Protein 2QSK (pdb70)

Radius of gyration: 14.07 Å; Cα contacts (8 Å, |Δi|>4): 288; chains: 1; bounding box: 20×24×46 Å

Structure (mmCIF, N/CA/C/O backbone):
data_2QSK
#
_entry.id   2QSK
#
_cell.length_a   38.200
_cell.length_b   38.790
_cell.length_c   59.870
_cell.angle_alpha   90.000
_cell.angle_beta   90.000
_cell.angle_gamma   90.000
#
_symmetry.space_group_name_H-M   'P 21 21 21'
#
loop_
_entity.id
_entity.type
_entity.pdbx_description
1 polymer scytovirin
2 non-polymer 'CHLORIDE ION'
3 non-polymer GLYCEROL
4 water water
#
loop_
_atom_site.group_PDB
_atom_site.id
_atom_site.type_symbol
_atom_site.label_atom_id
_atom_site.label_alt_id
_atom_site.label_comp_id
_atom_site.label_asym_id
_atom_site.label_entity_id
_atom_site.label_seq_id
_atom_site.pdbx_PDB_ins_code
_atom_site.Cartn_x
_atom_site.Cartn_y
_atom_site.Cartn_z
_atom_site.occupancy
_atom_site.B_iso_or_equiv
_atom_site.auth_seq_id
_atom_site.auth_comp_id
_atom_site.auth_asym_id
_atom_site.auth_atom_id
_atom_site.pdbx_PDB_model_num
ATOM 1 N N . GLY A 1 1 ? 24.841 0.708 -8.249 1.00 8.35 1 GLY A N 1
ATOM 2 C CA . GLY A 1 1 ? 26.123 0.007 -8.064 1.00 9.38 1 GLY A CA 1
ATOM 3 C C . GLY A 1 1 ? 25.927 -1.492 -7.951 1.00 8.62 1 GLY A C 1
ATOM 4 O O . GLY A 1 1 ? 24.995 -2.050 -8.553 1.00 9.84 1 GLY A O 1
ATOM 5 N N . SER A 1 2 ? 26.798 -2.141 -7.194 1.00 9.54 2 SER A N 1
ATOM 6 C CA . SER A 1 2 ? 26.869 -3.591 -7.208 1.00 9.68 2 SER A CA 1
ATOM 7 C C . SER A 1 2 ? 25.731 -4.284 -6.485 1.00 9.51 2 SER A C 1
ATOM 8 O O . SER A 1 2 ? 25.446 -5.451 -6.780 1.00 11.57 2 SER A O 1
ATOM 11 N N . GLY A 1 3 ? 25.126 -3.631 -5.491 1.00 8.77 3 GLY A N 1
ATOM 12 C CA . GLY A 1 3 ? 24.176 -4.299 -4.641 1.00 8.80 3 GLY A CA 1
ATOM 13 C C . GLY A 1 3 ? 23.727 -3.373 -3.534 1.00 7.78 3 GLY A C 1
ATOM 14 O O . GLY A 1 3 ? 24.137 -2.195 -3.481 1.00 7.79 3 GLY A O 1
ATOM 15 N N . PRO A 1 4 ? 22.865 -3.863 -2.640 1.00 8.40 4 PRO A N 1
ATOM 16 C CA . PRO A 1 4 ? 22.190 -2.983 -1.672 1.00 8.45 4 PRO A CA 1
ATOM 17 C C . PRO A 1 4 ? 23.094 -2.318 -0.644 1.00 8.36 4 PRO A C 1
ATOM 18 O O . PRO A 1 4 ? 22.661 -1.346 -0.013 1.00 8.82 4 PRO A O 1
ATOM 22 N N . THR A 1 5 ? 24.313 -2.818 -0.446 1.00 7.70 5 THR A N 1
ATOM 23 C CA . THR A 1 5 ? 25.243 -2.174 0.484 1.00 8.73 5 THR A CA 1
ATOM 24 C C . THR A 1 5 ? 26.044 -1.048 -0.161 1.00 8.48 5 THR A C 1
ATOM 25 O O . THR A 1 5 ? 26.840 -0.403 0.531 1.00 9.95 5 THR A O 1
ATOM 29 N N . TYR A 1 6 ? 25.855 -0.800 -1.460 1.00 7.93 6 TYR A N 1
ATOM 30 C CA . TYR A 1 6 ? 26.454 0.357 -2.120 1.00 7.94 6 TYR A CA 1
ATOM 31 C C . TYR A 1 6 ? 25.531 1.560 -1.914 1.00 7.78 6 TYR A C 1
ATOM 32 O O . TYR A 1 6 ? 24.340 1.483 -2.220 1.00 8.33 6 TYR A O 1
ATOM 41 N N . CYS A 1 7 ? 26.074 2.668 -1.389 1.00 8.76 7 CYS A N 1
ATOM 42 C CA . CYS A 1 7 ? 25.265 3.852 -1.097 1.00 8.67 7 CYS A CA 1
ATOM 43 C C . CYS A 1 7 ? 25.711 5.026 -1.945 1.00 8.95 7 CYS A C 1
ATOM 44 O O . CYS A 1 7 ? 26.889 5.387 -1.945 1.00 11.62 7 CYS A O 1
ATOM 47 N N . TRP A 1 8 ? 24.770 5.642 -2.645 1.00 8.84 8 TRP A N 1
ATOM 48 C CA . TRP A 1 8 ? 25.052 6.788 -3.503 1.00 8.80 8 TRP A CA 1
ATOM 49 C C . TRP A 1 8 ? 23.819 7.681 -3.550 1.00 8.93 8 TRP A C 1
ATOM 50 O O . TRP A 1 8 ? 22.704 7.189 -3.712 1.00 11.57 8 TRP A O 1
ATOM 61 N N . ASN A 1 9 ? 24.028 8.984 -3.407 1.00 9.51 9 ASN A N 1
ATOM 62 C CA . ASN A 1 9 ? 22.958 9.967 -3.508 1.00 9.91 9 ASN A CA 1
ATOM 63 C C . ASN A 1 9 ? 22.809 10.441 -4.947 1.00 8.80 9 ASN A C 1
ATOM 64 O O . ASN A 1 9 ? 23.595 11.246 -5.430 1.00 11.00 9 ASN A O 1
ATOM 69 N N . GLU A 1 10 ? 21.793 9.927 -5.641 1.00 8.36 10 GLU A N 1
ATOM 70 C CA . GLU A 1 10 ? 21.588 10.245 -7.047 1.00 7.98 10 GLU A CA 1
ATOM 71 C C . GLU A 1 10 ? 21.115 11.687 -7.291 1.00 8.47 10 GLU A C 1
ATOM 72 O O . GLU A 1 10 ? 21.102 12.136 -8.437 1.00 8.87 10 GLU A O 1
ATOM 78 N N . ALA A 1 11 ? 20.686 12.394 -6.244 1.00 9.76 11 ALA A N 1
ATOM 79 C CA . ALA A 1 11 ? 20.105 13.727 -6.437 1.00 10.65 11 ALA A CA 1
ATOM 80 C C . ALA A 1 11 ? 21.093 14.683 -7.060 1.00 10.99 11 ALA A C 1
ATOM 81 O O . ALA A 1 11 ? 20.678 15.610 -7.771 1.00 12.28 11 ALA A O 1
ATOM 83 N N . ASN A 1 12 ? 22.374 14.492 -6.766 1.00 11.96 12 ASN A N 1
ATOM 84 C CA . ASN A 1 12 ? 23.415 15.433 -7.152 1.00 14.40 12 ASN A CA 1
ATOM 85 C C . ASN A 1 12 ? 24.184 15.009 -8.398 1.00 12.19 12 ASN A C 1
ATOM 86 O O . ASN A 1 12 ? 25.243 15.560 -8.690 1.00 15.04 12 ASN A O 1
ATOM 91 N N . ASN A 1 13 ? 23.645 14.058 -9.175 1.00 10.36 13 ASN A N 1
ATOM 92 C CA . ASN A 1 13 ? 24.393 13.516 -10.281 1.00 10.19 13 ASN A CA 1
ATOM 93 C C . ASN A 1 13 ? 24.615 14.528 -11.399 1.00 10.83 13 ASN A C 1
ATOM 94 O O . ASN A 1 13 ? 23.802 15.442 -11.612 1.00 11.08 13 ASN A O 1
ATOM 99 N N . PRO A 1 14 ? 25.699 14.341 -12.162 1.00 12.88 14 PRO A N 1
ATOM 100 C CA . PRO A 1 14 ? 25.909 15.182 -13.334 1.00 13.53 14 PRO A CA 1
ATOM 101 C C . PRO A 1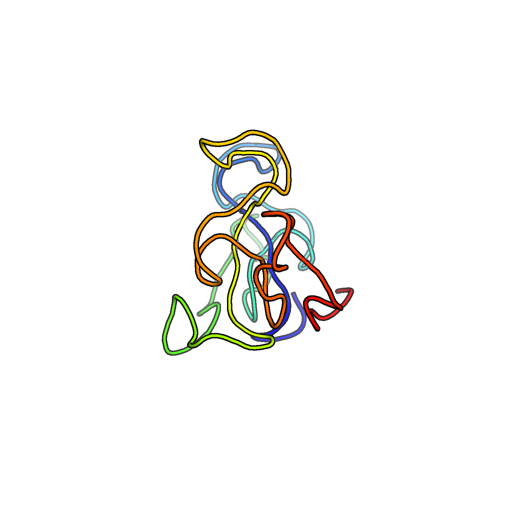 14 ? 24.746 15.038 -14.299 1.00 12.80 14 PRO A C 1
ATOM 102 O O . PRO A 1 14 ? 24.296 13.912 -14.585 1.00 15.02 14 PRO A O 1
ATOM 106 N N . GLY A 1 15 ? 24.259 16.167 -14.796 1.00 12.43 15 GLY A N 1
ATOM 107 C CA . GLY A 1 15 ? 23.147 16.188 -15.722 1.00 13.15 15 GLY A CA 1
ATOM 108 C C . GLY A 1 15 ? 21.783 16.219 -15.092 1.00 11.28 15 GLY A C 1
ATOM 109 O O . GLY A 1 15 ? 20.788 16.401 -15.815 1.00 12.19 15 GLY A O 1
ATOM 110 N N . GLY A 1 16 ? 21.717 16.017 -13.781 1.00 10.46 16 GLY A N 1
ATOM 111 C CA . GLY A 1 16 ? 20.459 16.110 -13.061 1.00 10.41 16 GLY A CA 1
ATOM 112 C C . GLY A 1 16 ? 20.208 14.904 -12.180 1.00 8.39 16 GLY 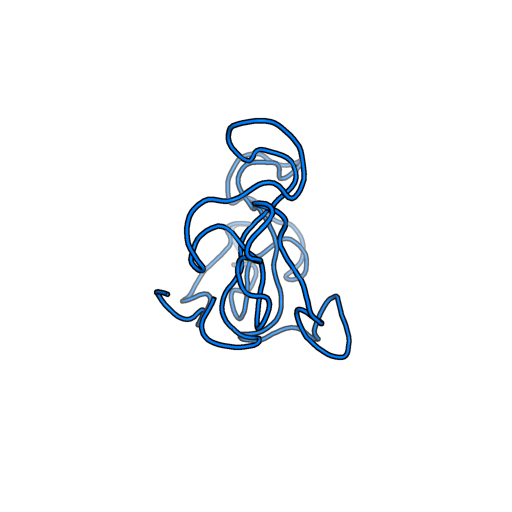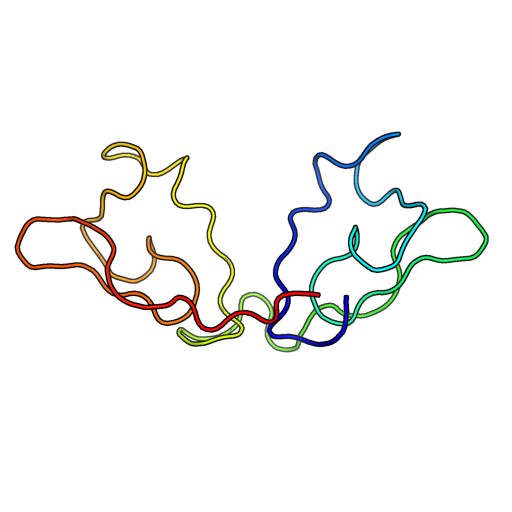A C 1
ATOM 113 O O . GLY A 1 16 ? 20.923 13.876 -12.245 1.00 8.66 16 GLY A O 1
ATOM 114 N N . PRO A 1 17 ? 19.189 15.012 -11.341 1.00 8.36 17 PRO A N 1
ATOM 115 C CA . PRO A 1 17 ? 18.870 13.908 -10.448 1.00 8.52 17 PRO A CA 1
ATOM 116 C C . PRO A 1 17 ? 18.655 12.607 -11.237 1.00 7.70 17 PRO A C 1
ATOM 117 O O . PRO A 1 17 ? 17.971 12.583 -12.260 1.00 8.33 17 PRO A O 1
ATOM 121 N N . ASN A 1 18 ? 19.250 11.529 -10.735 1.00 7.69 18 ASN A N 1
ATOM 122 C CA . ASN A 1 18 ? 19.025 10.197 -11.278 1.00 7.63 18 ASN A CA 1
ATOM 123 C C . ASN A 1 18 ? 19.622 10.000 -12.663 1.00 8.34 18 ASN A C 1
ATOM 124 O O . ASN A 1 18 ? 19.350 8.971 -13.29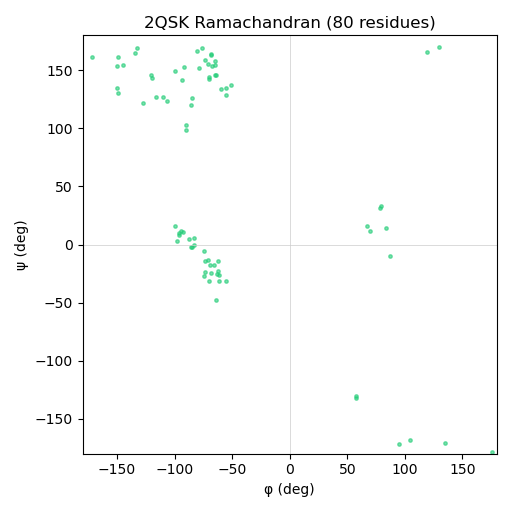3 1.00 11.54 18 ASN A O 1
ATOM 129 N N . ARG A 1 19 ? 20.467 10.921 -13.138 1.00 7.95 19 ARG A N 1
ATOM 130 C CA . ARG A 1 19 ? 21.133 10.744 -14.419 1.00 7.91 19 ARG A CA 1
ATOM 131 C C . ARG A 1 19 ? 22.476 10.066 -14.218 1.00 8.13 19 ARG A C 1
ATOM 132 O O . ARG A 1 19 ? 23.118 10.216 -13.181 1.00 9.67 19 ARG A O 1
ATOM 140 N N . CYS A 1 20 ? 22.940 9.356 -15.241 1.00 8.70 20 CYS A N 1
ATOM 141 C CA A CYS A 1 20 ? 24.167 8.585 -15.094 0.75 8.36 20 CYS A CA 1
ATOM 142 C CA B CYS A 1 20 ? 24.179 8.621 -15.094 0.25 8.53 20 CYS A CA 1
ATOM 143 C C . CYS A 1 20 ? 24.824 8.295 -16.424 1.00 8.82 20 CYS A C 1
ATOM 144 O O . CYS A 1 20 ? 24.162 8.238 -17.459 1.00 9.90 20 CYS A O 1
ATOM 149 N N . SER A 1 21 ? 26.134 8.062 -16.336 1.00 9.27 21 SER A N 1
ATOM 150 C CA A SER A 1 21 ? 26.858 7.363 -17.393 0.70 10.65 21 SER A CA 1
ATOM 151 C CA B SER A 1 21 ? 26.954 7.421 -17.361 0.30 9.41 21 SER A CA 1
ATOM 152 C C . SER A 1 21 ? 27.439 6.028 -16.945 1.00 9.39 21 SER A C 1
ATOM 153 O O . SER A 1 21 ? 27.867 5.254 -17.799 1.00 11.39 21 SER A O 1
ATOM 158 N N . ASN A 1 22 ? 27.466 5.743 -15.641 1.00 8.89 22 ASN A N 1
ATOM 159 C CA A ASN A 1 22 ? 27.993 4.471 -15.171 0.80 10.16 22 ASN A CA 1
ATOM 160 C CA B ASN A 1 22 ? 28.044 4.512 -15.106 0.20 8.35 22 ASN A CA 1
ATOM 161 C C . ASN A 1 22 ? 27.227 3.994 -13.939 1.00 8.35 22 ASN A C 1
ATOM 162 O O . ASN A 1 22 ? 26.549 4.777 -13.256 1.00 8.60 22 ASN A O 1
ATOM 171 N N . ASN A 1 23 ? 27.316 2.693 -13.677 1.00 8.35 23 ASN A N 1
ATOM 172 C CA . ASN A 1 23 ? 26.573 2.088 -12.587 1.00 8.03 23 ASN A CA 1
ATOM 173 C C . ASN A 1 23 ? 26.915 2.634 -11.203 1.00 7.64 23 ASN A C 1
ATOM 174 O O . ASN A 1 23 ? 26.086 2.583 -10.302 1.00 8.59 23 ASN A O 1
ATOM 179 N N . LYS A 1 24 ? 28.132 3.154 -11.036 1.00 8.54 24 LYS A N 1
ATOM 180 C CA A LYS A 1 24 ? 28.595 3.725 -9.767 0.50 10.85 24 LYS A CA 1
ATOM 181 C CA B LYS A 1 24 ? 28.549 3.680 -9.735 0.50 7.63 24 LYS A CA 1
ATOM 182 C C . LYS A 1 24 ? 27.833 4.994 -9.392 1.00 7.95 24 LYS A C 1
ATOM 183 O O . LYS A 1 24 ? 27.895 5.444 -8.254 1.00 9.35 24 LYS A O 1
ATOM 194 N N . GLN A 1 25 ? 27.106 5.592 -10.341 1.00 7.73 25 GLN A N 1
ATOM 195 C CA . GLN A 1 25 ? 26.314 6.793 -10.067 1.00 7.63 25 GLN A CA 1
ATOM 196 C C . GLN A 1 25 ? 24.872 6.450 -9.687 1.00 7.35 25 GLN A C 1
ATOM 197 O O . GLN A 1 25 ? 24.019 7.340 -9.597 1.00 8.04 25 GLN A O 1
ATOM 203 N N . CYS A 1 26 ? 24.603 5.161 -9.450 1.00 7.33 26 CYS A N 1
ATOM 204 C CA A CYS A 1 26 ? 23.264 4.726 -9.097 0.75 7.19 26 CYS A CA 1
ATOM 205 C CA B CYS A 1 26 ? 23.270 4.657 -9.125 0.25 7.19 26 CYS A CA 1
ATOM 206 C C . CYS A 1 26 ? 23.299 4.039 -7.729 1.00 7.05 26 CYS A C 1
ATOM 207 O O . CYS A 1 26 ? 24.228 3.294 -7.399 1.00 7.63 26 CYS A O 1
ATOM 212 N N . ASP A 1 27 ? 22.297 4.336 -6.916 1.00 6.95 27 ASP A N 1
ATOM 213 C CA . ASP A 1 27 ? 22.255 3.838 -5.535 1.00 6.77 27 ASP A CA 1
ATOM 214 C C . ASP A 1 27 ? 21.998 2.334 -5.474 1.00 6.69 27 ASP A C 1
ATOM 215 O O . ASP A 1 27 ? 21.199 1.779 -6.240 1.00 7.23 27 ASP A O 1
ATOM 220 N N . GLY A 1 28 ? 22.634 1.682 -4.505 1.00 6.92 28 GLY A N 1
ATOM 221 C CA . GLY A 1 28 ? 22.353 0.289 -4.227 1.00 6.84 28 GLY A CA 1
ATOM 222 C C . GLY A 1 28 ? 22.573 -0.581 -5.451 1.00 6.90 28 GLY A C 1
ATOM 223 O O . GLY A 1 28 ? 23.573 -0.486 -6.140 1.00 7.77 28 GLY A O 1
ATOM 224 N N . ALA A 1 29 ? 21.572 -1.434 -5.707 1.00 7.25 29 ALA A N 1
ATOM 225 C CA . ALA A 1 29 ? 21.589 -2.377 -6.833 1.00 7.39 29 ALA A CA 1
ATOM 226 C C . ALA A 1 29 ? 21.130 -1.745 -8.147 1.00 7.32 29 ALA A C 1
ATOM 227 O O . ALA A 1 29 ? 21.001 -2.469 -9.147 1.00 8.63 29 ALA A O 1
ATOM 229 N N . ARG A 1 30 ? 20.876 -0.433 -8.202 1.00 6.84 30 ARG A N 1
ATOM 230 C CA . ARG A 1 30 ? 20.466 0.202 -9.467 1.00 6.89 30 ARG A CA 1
ATOM 231 C C . ARG A 1 30 ? 21.637 0.266 -10.438 1.00 7.11 30 ARG A C 1
ATOM 232 O O . ARG A 1 30 ? 22.800 0.300 -10.055 1.00 8.09 30 ARG A O 1
ATOM 240 N N . THR A 1 31 ? 21.293 0.319 -11.722 1.00 6.89 31 THR A N 1
ATOM 241 C CA . THR A 1 31 ? 22.268 0.367 -12.780 1.00 7.46 31 THR A CA 1
ATOM 242 C C . THR A 1 31 ? 21.896 1.438 -13.812 1.00 7.03 31 THR A C 1
ATOM 243 O O . THR A 1 31 ? 20.757 1.931 -13.846 1.00 7.87 31 THR A O 1
ATOM 247 N N . CYS A 1 32 ? 22.847 1.800 -14.658 1.00 7.90 32 CYS A N 1
ATOM 248 C CA A CYS A 1 32 ? 22.630 2.882 -15.604 0.75 8.25 32 CYS A CA 1
ATOM 249 C CA B CYS A 1 32 ? 22.706 2.873 -15.630 0.25 8.55 32 CYS A CA 1
ATOM 250 C C . CYS A 1 32 ? 22.005 2.359 -16.890 1.00 8.55 32 CYS A C 1
ATOM 251 O O . CYS A 1 32 ? 22.491 1.400 -17.504 1.00 9.73 32 CYS A O 1
ATOM 256 N N . SER A 1 33 ? 20.899 2.990 -17.293 1.00 8.10 33 SER A N 1
ATOM 257 C CA . SER A 1 33 ? 20.157 2.607 -18.484 1.00 8.92 33 SER A CA 1
ATOM 258 C C . SER A 1 33 ? 20.803 3.155 -19.753 1.00 8.45 33 SER A C 1
ATOM 259 O O . SER A 1 33 ? 21.620 4.082 -19.728 1.00 8.72 33 SER A O 1
ATOM 262 N N . SER A 1 34 ? 20.354 2.631 -20.885 1.00 9.92 34 SER A N 1
ATOM 263 C CA . SER A 1 34 ? 20.810 3.118 -22.175 1.00 10.43 34 SER A CA 1
ATOM 264 C C . SER A 1 34 ? 20.441 4.578 -22.405 1.00 11.11 34 SER A C 1
ATOM 265 O O . SER A 1 34 ? 21.077 5.240 -23.213 1.00 16.44 34 SER A O 1
ATOM 268 N N . SER A 1 35 ? 19.426 5.084 -21.725 1.00 10.25 35 SER A N 1
ATOM 269 C CA . SER A 1 35 ? 19.065 6.504 -21.876 1.00 11.43 35 SER A CA 1
ATOM 270 C C . SER A 1 35 ? 19.663 7.401 -20.810 1.00 10.06 35 SER A C 1
ATOM 271 O O . SER A 1 35 ? 19.322 8.594 -20.734 1.00 11.62 35 SER A O 1
ATOM 274 N N . GLY A 1 36 ? 20.580 6.862 -20.018 1.00 8.57 36 GLY A N 1
ATOM 275 C CA . GLY A 1 36 ? 21.303 7.676 -19.066 1.00 9.04 36 GLY A CA 1
ATOM 276 C C . GLY A 1 36 ? 20.531 8.011 -17.819 1.00 7.93 36 GLY A C 1
ATOM 277 O O . GLY A 1 36 ? 20.758 9.075 -17.213 1.00 8.56 36 GLY A O 1
ATOM 278 N N . PHE A 1 37 ? 19.640 7.114 -17.402 1.00 7.59 37 PHE A N 1
ATOM 279 C CA . PHE A 1 37 ? 18.937 7.210 -16.129 1.00 7.36 37 PHE A CA 1
ATOM 280 C C . PHE A 1 37 ? 19.256 5.984 -15.290 1.00 7.45 37 PHE A C 1
ATOM 281 O O . PHE A 1 37 ? 19.350 4.852 -15.810 1.00 8.42 37 PHE A O 1
ATOM 289 N N . CYS A 1 38 ? 19.334 6.165 -13.984 1.00 7.45 38 CYS A N 1
ATOM 290 C CA A CYS A 1 38 ? 19.431 5.004 -13.112 0.75 7.34 38 CYS A CA 1
ATOM 291 C CA B CYS A 1 38 ? 19.437 5.032 -13.077 0.25 8.19 38 CYS A CA 1
ATOM 292 C C . CYS A 1 38 ? 18.128 4.221 -13.127 1.00 7.74 38 CYS A C 1
ATOM 293 O O . CYS A 1 38 ? 17.032 4.797 -13.238 1.00 9.04 38 CYS A O 1
ATOM 298 N N . GLN A 1 39 ? 18.236 2.897 -13.019 1.00 7.50 39 GLN A N 1
ATOM 299 C CA . GLN A 1 39 ? 17.049 2.049 -13.091 1.00 7.86 39 GLN A CA 1
ATOM 300 C C . GLN A 1 39 ? 17.225 0.859 -12.142 1.00 7.68 39 GLN A C 1
ATOM 301 O O . GLN A 1 39 ? 18.329 0.426 -11.820 1.00 8.18 39 GLN A O 1
ATOM 307 N N . GLY A 1 40 ? 16.080 0.339 -11.718 1.00 8.44 40 GLY A N 1
ATOM 308 C CA . GLY A 1 40 ? 16.019 -0.789 -10.793 1.00 8.85 40 GLY A CA 1
ATOM 309 C C . GLY A 1 40 ? 15.641 -0.348 -9.400 1.00 8.72 40 GLY A C 1
ATOM 310 O O . GLY A 1 40 ? 15.246 0.790 -9.157 1.00 9.74 40 GLY A O 1
ATOM 311 N N . THR A 1 41 ? 15.799 -1.274 -8.459 1.00 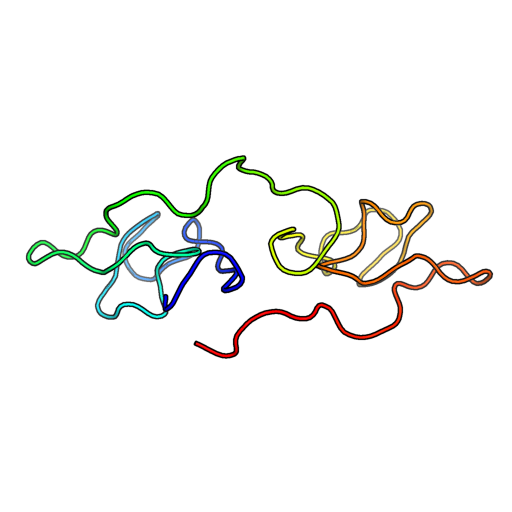10.78 41 THR A N 1
ATOM 312 C CA . THR A 1 41 ? 15.487 -1.048 -7.051 1.00 10.79 41 THR A CA 1
ATOM 313 C C . THR A 1 41 ? 16.797 -1.012 -6.274 1.00 9.31 41 THR A C 1
ATOM 314 O O . THR A 1 41 ? 17.608 -1.926 -6.360 1.00 10.57 41 THR A O 1
ATOM 318 N N . SER A 1 42 ? 17.018 0.039 -5.504 1.00 8.77 42 SER A N 1
ATOM 319 C CA . SER A 1 42 ? 18.278 0.154 -4.777 1.00 8.58 42 SER A CA 1
ATOM 320 C C . SER A 1 42 ? 18.443 -0.965 -3.749 1.00 8.08 42 SER A C 1
ATOM 321 O O . SER A 1 42 ? 19.512 -1.584 -3.671 1.00 8.63 42 SER A O 1
ATOM 324 N N . ARG A 1 43 ? 17.398 -1.192 -2.963 1.00 8.80 43 ARG A N 1
ATOM 325 C CA . ARG A 1 43 ? 17.434 -2.155 -1.852 1.00 9.57 43 ARG A CA 1
ATOM 326 C C . ARG A 1 43 ? 16.013 -2.278 -1.333 1.00 10.65 43 ARG A C 1
ATOM 327 O O . ARG A 1 43 ? 15.194 -1.393 -1.546 1.00 11.53 43 ARG A O 1
ATOM 335 N N . LYS A 1 44 ? 15.759 -3.360 -0.598 1.00 12.18 44 LYS A N 1
ATOM 336 C CA A LYS A 1 44 ? 14.466 -3.600 0.046 0.50 14.67 44 LYS A CA 1
ATOM 337 C CA B LYS A 1 44 ? 14.472 -3.573 0.065 0.50 13.20 44 LYS A CA 1
ATOM 338 C C . LYS A 1 44 ? 14.727 -4.142 1.450 1.00 15.06 44 LYS A C 1
ATOM 339 O O . LYS A 1 44 ? 15.374 -5.176 1.577 1.00 18.22 44 LYS A O 1
ATOM 350 N N . PRO A 1 45 ? 14.266 -3.434 2.508 1.00 15.18 45 PRO A N 1
ATOM 351 C CA . PRO A 1 45 ? 13.600 -2.133 2.537 1.00 16.19 45 PRO A CA 1
ATOM 352 C C . PRO A 1 45 ? 14.590 -0.997 2.254 1.00 14.26 45 PRO A C 1
ATOM 353 O O . PRO A 1 45 ? 15.812 -1.161 2.413 1.00 13.64 45 PRO A O 1
ATOM 357 N N . ASP A 1 46 ? 14.045 0.138 1.828 1.00 15.91 46 ASP A N 1
ATOM 358 C CA . ASP A 1 46 ? 14.797 1.384 1.671 1.00 14.35 46 ASP A CA 1
ATOM 359 C C . ASP A 1 46 ? 14.054 2.486 2.425 1.00 16.34 46 ASP A C 1
ATOM 360 O O . ASP A 1 46 ? 12.888 2.734 2.138 1.00 19.45 46 ASP A O 1
ATOM 365 N N . PRO A 1 47 ? 14.696 3.141 3.401 1.00 16.43 47 PRO A N 1
ATOM 366 C CA . PRO A 1 47 ? 16.044 2.884 3.859 1.00 15.84 47 PRO A CA 1
ATOM 367 C C . PRO A 1 47 ? 16.183 1.505 4.507 1.00 14.56 47 PRO A C 1
ATOM 368 O O . PRO A 1 47 ? 15.208 0.885 4.947 1.00 16.13 47 PRO A O 1
ATOM 372 N N . GLY A 1 48 ? 17.413 1.011 4.539 1.00 13.49 48 GLY A N 1
ATOM 373 C CA . GLY A 1 48 ? 17.671 -0.288 5.165 1.00 13.47 48 GLY A CA 1
ATOM 374 C C . GLY A 1 48 ? 17.666 -0.156 6.681 1.00 13.48 48 GLY A C 1
ATOM 375 O O . GLY A 1 48 ? 17.701 0.954 7.213 1.00 15.08 48 GLY A O 1
ATOM 376 N N . PRO A 1 49 ? 17.671 -1.287 7.406 1.00 14.39 49 PRO A N 1
ATOM 377 C CA . PRO A 1 49 ? 17.880 -1.240 8.870 1.00 14.31 49 PRO A CA 1
ATOM 378 C C . PRO A 1 49 ? 19.326 -0.814 9.122 1.00 12.32 49 PRO A C 1
ATOM 379 O O . PRO A 1 49 ? 20.137 -0.883 8.208 1.00 13.16 49 PRO A O 1
ATOM 383 N N . LYS A 1 50 ? 19.664 -0.395 10.335 1.00 13.67 50 LYS A N 1
ATOM 384 C CA . LYS A 1 50 ? 21.060 -0.123 10.647 1.00 12.17 50 LYS A CA 1
ATOM 385 C C . LYS A 1 50 ? 21.917 -1.316 10.254 1.00 12.20 50 LYS A C 1
ATOM 386 O O . LYS A 1 50 ? 21.544 -2.471 10.525 1.00 14.88 50 LYS A O 1
ATOM 392 N N . GLY A 1 51 ? 23.064 -1.026 9.653 1.00 11.22 51 GLY A N 1
ATOM 393 C CA . GLY A 1 51 ? 23.929 -2.033 9.084 1.00 11.00 51 GLY A CA 1
ATOM 394 C C . GLY A 1 51 ? 24.382 -1.578 7.705 1.00 9.53 51 GLY A C 1
ATOM 395 O O . GLY A 1 51 ? 24.196 -0.409 7.335 1.00 9.11 51 GLY A O 1
ATOM 396 N N . PRO A 1 52 ? 25.030 -2.480 6.962 1.00 10.15 52 PRO A N 1
ATOM 397 C CA . PRO A 1 52 ? 25.645 -2.106 5.701 1.00 9.77 52 PRO A CA 1
ATOM 398 C C . PRO A 1 52 ? 24.728 -1.584 4.596 1.00 8.91 52 PRO A C 1
ATOM 399 O O . PRO A 1 52 ? 25.251 -1.025 3.626 1.00 9.72 52 PRO A O 1
ATOM 403 N N . THR A 1 53 ? 23.406 -1.754 4.718 1.00 8.50 53 THR A N 1
ATOM 404 C CA . THR A 1 53 ? 22.493 -1.179 3.728 1.00 8.87 53 THR A CA 1
ATOM 405 C C . THR A 1 53 ? 21.882 0.139 4.159 1.00 8.98 53 THR A C 1
ATOM 406 O O . THR A 1 53 ? 21.085 0.690 3.395 1.00 10.75 53 THR A O 1
ATOM 410 N N . TYR A 1 54 ? 22.265 0.670 5.335 1.00 8.47 54 TYR A N 1
ATOM 411 C CA . TYR A 1 54 ? 21.756 1.929 5.822 1.00 8.49 54 TYR A CA 1
ATOM 412 C C . TYR A 1 54 ? 22.599 3.069 5.239 1.00 8.49 54 TYR A C 1
ATOM 413 O O . TYR A 1 54 ? 23.808 3.120 5.459 1.00 8.82 54 TYR A O 1
ATOM 422 N N . CYS A 1 55 ? 21.958 3.965 4.485 1.00 9.01 55 CYS A N 1
ATOM 423 C CA . CYS A 1 55 ? 22.660 5.079 3.826 1.00 9.32 55 CYS A CA 1
ATOM 424 C C . CYS A 1 55 ? 22.353 6.389 4.542 1.00 10.19 55 CYS A C 1
ATOM 425 O O . CYS A 1 55 ? 21.194 6.773 4.674 1.00 12.68 55 CYS A O 1
ATOM 428 N N . TRP A 1 56 ? 23.399 7.080 4.990 1.00 9.55 56 TRP A N 1
ATOM 429 C CA . TRP A 1 56 ? 23.214 8.359 5.678 1.00 10.05 56 TRP A CA 1
ATOM 430 C C . TRP A 1 56 ? 24.412 9.258 5.405 1.00 10.06 56 TRP A C 1
ATOM 431 O O . TRP A 1 56 ? 25.549 8.825 5.564 1.00 12.93 56 TRP A O 1
ATOM 442 N N . ASP A 1 57 ? 24.155 10.500 5.003 1.00 11.24 57 ASP A N 1
ATOM 443 C CA . ASP A 1 57 ? 25.200 11.482 4.734 1.00 11.48 57 ASP A CA 1
ATOM 444 C C . ASP A 1 57 ? 25.517 12.266 6.005 1.00 10.88 57 ASP A C 1
ATOM 445 O O . ASP A 1 57 ? 24.823 13.219 6.373 1.00 12.75 57 ASP A O 1
ATOM 450 N N . GLU 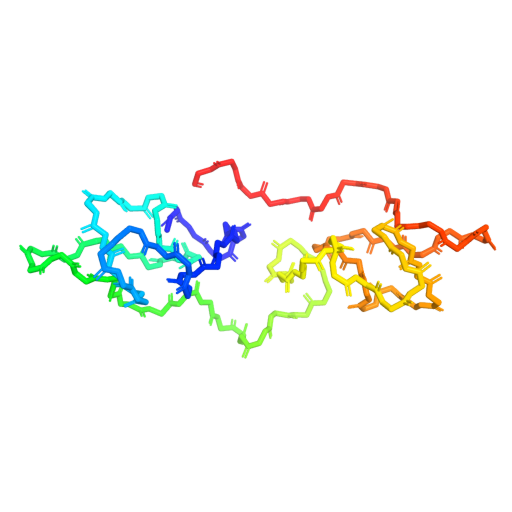A 1 58 ? 26.583 11.862 6.679 1.00 10.15 58 GLU A N 1
ATOM 451 C CA . GLU A 1 58 ? 26.957 12.463 7.946 1.00 9.62 58 GLU A CA 1
ATOM 452 C C . GLU A 1 58 ? 27.450 13.907 7.813 1.00 10.29 58 GLU A C 1
ATOM 453 O O . GLU A 1 58 ? 27.520 14.622 8.818 1.00 11.47 58 GLU A O 1
ATOM 459 N N . ALA A 1 59 ? 27.820 14.332 6.610 1.00 11.65 59 ALA A N 1
ATOM 460 C CA . ALA A 1 59 ? 28.348 15.677 6.432 1.00 12.86 59 ALA A CA 1
ATOM 461 C C . ALA A 1 59 ? 27.303 16.724 6.783 1.00 14.20 59 ALA A C 1
ATOM 462 O O . ALA A 1 59 ? 27.663 17.843 7.130 1.00 17.05 59 ALA A O 1
ATOM 464 N N . LYS A 1 60 ? 26.024 16.354 6.683 1.00 14.40 60 LYS A N 1
ATOM 465 C CA . LYS A 1 60 ? 24.907 17.274 6.887 1.00 16.08 60 LYS A CA 1
ATOM 466 C C . LYS A 1 60 ? 24.332 17.222 8.304 1.00 16.01 60 LYS A C 1
ATOM 467 O O . LYS A 1 60 ? 23.315 17.867 8.576 1.00 17.63 60 LYS A O 1
ATOM 473 N N . ASN A 1 61 ? 24.977 16.514 9.224 1.00 14.08 61 ASN A N 1
ATOM 474 C CA . ASN A 1 61 ? 24.373 16.329 10.523 1.00 13.74 61 ASN A CA 1
ATOM 475 C C . ASN A 1 61 ? 24.208 17.627 11.286 1.00 16.85 61 ASN A C 1
ATOM 476 O O . ASN A 1 61 ? 25.049 18.528 11.181 1.00 16.83 61 ASN A O 1
ATOM 481 N N . PRO A 1 62 ? 23.124 17.714 12.074 1.00 17.19 62 PRO A N 1
ATOM 482 C CA . PRO A 1 62 ? 22.784 19.000 12.684 1.00 19.38 62 PRO A CA 1
ATOM 483 C C . PRO A 1 62 ? 23.759 19.455 13.738 1.00 20.78 62 PRO A C 1
ATOM 484 O O . PRO A 1 62 ? 23.827 20.648 14.017 1.00 23.44 62 PRO A O 1
ATOM 488 N N . GLY A 1 63 ? 24.476 18.528 14.346 1.00 20.27 63 GLY A N 1
ATOM 489 C CA . GLY A 1 63 ? 25.504 18.877 15.302 1.00 20.31 63 GLY A CA 1
ATOM 490 C C . GLY A 1 63 ? 26.837 19.202 14.651 1.00 20.48 63 GLY A C 1
ATOM 491 O O . GLY A 1 63 ? 27.774 19.546 15.373 1.00 24.08 63 GLY A O 1
ATOM 492 N N . GLY A 1 64 ? 26.929 19.083 13.313 1.00 20.08 64 GLY A N 1
ATOM 493 C CA . GLY A 1 64 ? 28.178 19.310 12.548 1.00 17.97 64 GLY A CA 1
ATOM 494 C C . GLY A 1 64 ? 28.587 18.034 11.802 1.00 12.35 64 GLY A C 1
ATOM 495 O O . GLY A 1 64 ? 28.056 16.958 12.110 1.00 15.50 64 GLY A O 1
ATOM 496 N N . PRO A 1 65 ? 29.529 18.125 10.834 1.00 13.36 65 PRO A N 1
ATOM 497 C CA . PRO A 1 65 ? 29.911 16.906 10.081 1.00 13.10 65 PRO A CA 1
ATOM 498 C C . PRO A 1 65 ? 30.361 15.785 11.022 1.00 10.20 65 PRO A C 1
ATOM 499 O O . PRO A 1 65 ? 31.185 15.984 11.903 1.00 11.04 65 PRO A O 1
ATOM 503 N N . ASN A 1 66 ? 29.757 14.615 10.830 1.00 9.43 66 ASN A N 1
ATOM 504 C CA . ASN A 1 66 ? 30.155 13.414 11.571 1.00 8.94 66 ASN A CA 1
ATOM 505 C C . ASN A 1 66 ? 29.855 13.490 13.074 1.00 9.01 66 ASN A C 1
ATOM 506 O O . ASN A 1 66 ? 30.363 12.667 13.835 1.00 10.82 66 ASN A O 1
ATOM 511 N N . ARG A 1 67 ? 29.010 14.431 13.504 1.00 9.15 67 ARG A N 1
ATOM 512 C CA . ARG A 1 67 ? 28.576 14.540 14.891 1.00 9.52 67 ARG A CA 1
ATOM 513 C C . ARG A 1 67 ? 27.206 13.921 15.049 1.00 9.40 67 ARG A C 1
ATOM 514 O O . ARG A 1 67 ? 26.373 13.998 14.140 1.00 10.93 67 ARG A O 1
ATOM 522 N N . CYS A 1 68 ? 26.922 13.365 16.212 1.00 9.65 68 CYS A N 1
ATOM 523 C CA A CYS A 1 68 ? 25.673 12.633 16.410 0.75 10.25 68 CYS A CA 1
ATOM 524 C CA B CYS A 1 68 ? 25.661 12.677 16.408 0.25 10.14 68 CYS A CA 1
ATOM 525 C C . CYS A 1 68 ? 25.238 12.650 17.868 1.00 10.45 68 CYS A C 1
ATOM 526 O O . CYS A 1 68 ? 26.062 12.751 18.793 1.00 11.49 68 CYS A O 1
ATOM 531 N N . SER A 1 69 ? 23.929 12.511 18.034 1.00 11.32 69 SER A N 1
ATOM 532 C CA A SER A 1 69 ? 23.346 12.173 19.317 0.80 12.40 69 SER A CA 1
ATOM 533 C CA B SER A 1 69 ? 23.278 12.199 19.296 0.20 12.45 69 SER A CA 1
ATOM 534 C C . SER A 1 69 ? 22.686 10.792 19.291 1.00 12.88 69 SER A C 1
ATOM 535 O O . SER A 1 69 ? 22.330 10.281 20.355 1.00 16.36 69 SER A O 1
ATOM 540 N N . ASN A 1 70 ? 22.517 10.185 18.111 1.00 12.56 70 ASN A N 1
ATOM 541 C CA . ASN A 1 70 ? 22.016 8.820 18.030 1.00 13.70 70 ASN A CA 1
ATOM 542 C C . ASN A 1 70 ? 22.615 8.142 16.812 1.00 11.59 70 ASN A C 1
ATOM 543 O O . ASN A 1 70 ? 23.106 8.789 15.890 1.00 11.89 70 ASN A O 1
ATOM 548 N N . SER A 1 71 ? 22.573 6.817 16.814 1.00 11.99 71 SER A N 1
ATOM 549 C CA . SER A 1 71 ? 23.256 6.056 15.782 1.00 11.97 71 SER A CA 1
ATOM 550 C C . SER A 1 71 ? 22.560 6.104 14.408 1.00 11.58 71 SER A C 1
ATOM 551 O O . SER A 1 71 ? 23.178 5.759 13.396 1.00 11.74 71 SER A O 1
ATOM 554 N N . LYS A 1 72 ? 21.310 6.555 14.353 1.00 12.26 72 LYS A N 1
ATOM 555 C CA . LYS A 1 72 ? 20.649 6.749 13.067 1.00 12.67 72 LYS A CA 1
ATOM 556 C C . LYS A 1 72 ? 21.144 7.985 12.313 1.00 11.74 72 LYS A C 1
ATOM 557 O O . LYS A 1 72 ? 20.824 8.175 11.146 1.00 13.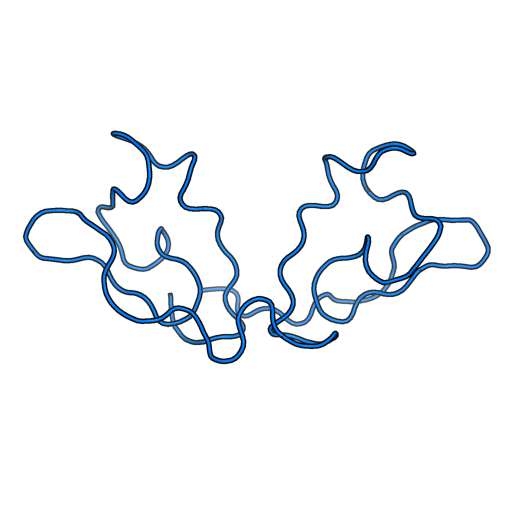03 72 LYS A O 1
ATOM 563 N N . GLN A 1 73 ? 22.000 8.783 12.949 1.00 10.64 73 GLN A N 1
ATOM 564 C CA . GLN A 1 73 ? 22.705 9.888 12.291 1.00 10.30 73 GLN A CA 1
ATOM 565 C C . GLN A 1 73 ? 24.098 9.457 11.789 1.00 9.59 73 GLN A C 1
ATOM 566 O O . GLN A 1 73 ? 24.895 10.299 11.381 1.00 10.27 73 GLN A O 1
ATOM 572 N N . CYS A 1 74 ? 24.353 8.149 11.792 1.00 9.04 74 CYS A N 1
ATOM 573 C CA A CYS A 1 74 ? 25.642 7.622 11.351 0.80 9.07 74 CYS A CA 1
ATOM 574 C CA B CYS A 1 74 ? 25.642 7.567 11.405 0.20 8.60 74 CYS A CA 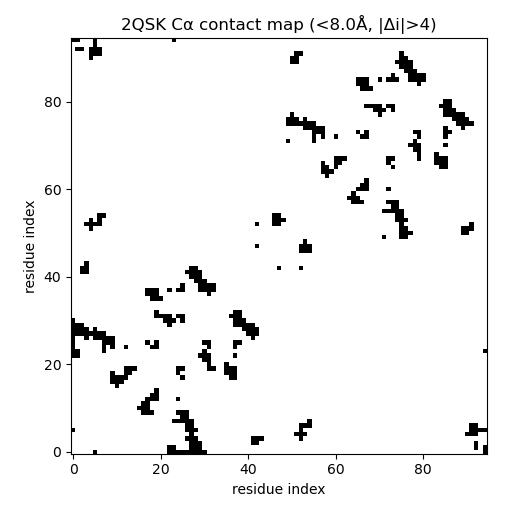1
ATOM 575 C C . CYS A 1 74 ? 25.431 6.648 10.197 1.00 8.38 74 CYS A C 1
ATOM 576 O O . CYS A 1 74 ? 24.437 5.890 10.162 1.00 8.91 74 CYS A O 1
ATOM 581 N N . ASP A 1 75 ? 26.336 6.706 9.244 1.00 8.05 75 ASP A N 1
ATOM 582 C CA . ASP A 1 75 ? 26.219 5.921 8.017 1.00 7.79 75 ASP A CA 1
ATOM 583 C C . ASP A 1 75 ? 26.425 4.430 8.274 1.00 7.43 75 ASP A C 1
ATOM 584 O O . ASP A 1 75 ? 27.296 4.028 9.064 1.00 8.02 75 ASP A O 1
ATOM 589 N N . GLY A 1 76 ? 25.655 3.598 7.568 1.00 7.60 76 GLY A N 1
ATOM 590 C CA . GLY A 1 76 ? 25.868 2.162 7.594 1.00 7.60 76 GLY A CA 1
ATOM 591 C C . GLY A 1 76 ? 25.782 1.580 8.989 1.00 7.75 76 GLY A C 1
ATOM 592 O O . GLY A 1 76 ? 24.846 1.844 9.738 1.00 8.61 76 GLY A O 1
ATOM 593 N N . ALA A 1 77 ? 26.802 0.781 9.318 1.00 8.12 77 ALA A N 1
ATOM 594 C CA . ALA A 1 77 ? 26.921 0.132 10.615 1.00 8.65 77 ALA A CA 1
ATOM 595 C C . ALA A 1 77 ? 27.535 1.056 11.673 1.00 9.05 77 ALA A C 1
ATOM 596 O O . ALA A 1 77 ? 27.640 0.640 12.843 1.00 12.05 77 ALA A O 1
ATOM 598 N N . ARG A 1 78 ? 27.902 2.298 11.340 1.00 7.62 78 ARG A N 1
ATOM 599 C CA . ARG A 1 78 ? 28.524 3.175 12.343 1.00 7.31 78 ARG A CA 1
ATOM 600 C C . ARG A 1 78 ? 27.547 3.487 13.458 1.00 7.88 78 ARG A C 1
ATOM 601 O O . ARG A 1 78 ? 26.315 3.496 13.290 1.00 8.83 78 ARG A O 1
ATOM 609 N N . THR A 1 79 ? 28.110 3.791 14.620 1.00 7.44 79 THR A N 1
ATOM 610 C CA . THR A 1 79 ? 27.311 4.095 15.804 1.00 8.22 79 THR A CA 1
ATOM 611 C C . THR A 1 79 ? 27.850 5.368 16.461 1.00 7.66 79 THR A C 1
ATOM 612 O O . THR A 1 79 ? 28.913 5.879 16.121 1.00 8.63 79 THR A O 1
ATOM 616 N N . CYS A 1 80 ? 27.083 5.882 17.408 1.00 9.13 80 CYS A N 1
ATOM 617 C CA A CYS A 1 80 ? 27.433 7.148 18.038 0.75 9.55 80 CYS A CA 1
ATOM 618 C CA B CYS A 1 80 ? 27.359 7.149 18.088 0.25 10.00 80 CYS A CA 1
ATOM 619 C C . CYS A 1 80 ? 28.284 6.913 19.287 1.00 9.68 80 CYS A C 1
ATOM 620 O O . CYS A 1 80 ? 27.890 6.226 20.217 1.00 12.60 80 CYS A O 1
ATOM 625 N N . SER A 1 81 ? 29.495 7.487 19.289 1.00 8.74 81 SER A N 1
ATOM 626 C CA . SER A 1 81 ? 30.398 7.396 20.428 1.00 9.27 81 SER A CA 1
ATOM 627 C C . SER A 1 81 ? 29.858 8.177 21.624 1.00 9.64 81 SER A C 1
ATOM 628 O O . SER A 1 81 ? 29.020 9.073 21.478 1.00 9.58 81 SER A O 1
ATOM 631 N N . SER A 1 82 ? 30.410 7.884 22.799 1.00 11.21 82 SER A N 1
ATOM 632 C CA . SER A 1 82 ? 30.096 8.630 24.009 1.00 12.17 82 SER A CA 1
ATOM 633 C C . SER A 1 82 ? 30.356 10.140 23.840 1.00 11.99 82 SER A C 1
ATOM 634 O O . SER A 1 82 ? 29.668 10.974 24.446 1.00 15.72 82 SER A O 1
ATOM 637 N N . SER A 1 83 ? 31.350 10.475 23.020 1.00 10.12 83 SER A N 1
ATOM 638 C CA . SER A 1 83 ? 31.720 11.858 22.764 1.00 10.36 83 SER A CA 1
ATOM 639 C C . SER A 1 83 ? 30.931 12.503 21.619 1.00 9.87 83 SER A C 1
ATOM 640 O O . SER A 1 83 ? 31.194 13.667 21.269 1.00 11.66 83 SER A O 1
ATOM 643 N N . GLY A 1 84 ? 29.952 11.796 21.063 1.00 8.84 84 GLY A N 1
ATOM 644 C CA . GLY A 1 84 ? 29.078 12.384 20.060 1.00 9.02 84 GLY A CA 1
ATOM 645 C C . GLY A 1 84 ? 29.669 12.452 18.673 1.00 8.49 84 GLY A C 1
ATOM 646 O O . GLY A 1 84 ? 29.319 13.373 17.907 1.00 8.69 84 GLY A O 1
ATOM 647 N N . PHE A 1 85 ? 30.506 11.473 18.306 1.00 7.66 85 PHE A N 1
ATOM 648 C CA . PHE A 1 85 ? 31.016 11.328 16.949 1.00 7.35 85 PHE A CA 1
ATOM 649 C C . PHE A 1 85 ? 30.575 9.977 16.403 1.00 7.42 85 PHE A C 1
ATOM 650 O O . PHE A 1 85 ? 30.579 8.960 17.102 1.00 8.14 85 PHE A O 1
ATOM 658 N N . CYS A 1 86 ? 30.260 9.940 15.114 1.00 7.75 86 CYS A N 1
ATOM 659 C CA A CYS A 1 86 ? 30.005 8.667 14.444 0.80 7.53 86 CYS A CA 1
ATOM 660 C CA B CYS A 1 86 ? 29.999 8.678 14.429 0.20 7.41 86 CYS A CA 1
ATOM 661 C C . CYS A 1 86 ? 31.305 7.864 14.384 1.00 7.42 86 CYS A C 1
ATOM 662 O O . CYS A 1 86 ? 32.400 8.426 14.163 1.00 8.18 86 CYS A O 1
ATOM 667 N N . GLN A 1 87 ? 31.205 6.540 14.545 1.00 6.87 87 GLN A N 1
ATOM 668 C CA . GLN A 1 87 ? 32.409 5.746 14.692 1.00 6.82 87 GLN A CA 1
ATOM 669 C C . GLN A 1 87 ? 32.226 4.325 14.145 1.00 6.77 87 GLN A C 1
ATOM 670 O O . GLN A 1 87 ? 31.117 3.763 14.130 1.00 7.16 87 GLN A O 1
ATOM 676 N N . GLY A 1 88 ? 33.350 3.751 13.737 1.00 7.18 88 GLY A N 1
ATOM 677 C CA . GLY A 1 88 ? 33.418 2.415 13.147 1.00 7.36 88 GLY A CA 1
ATOM 678 C C . GLY A 1 88 ? 33.387 2.478 11.633 1.00 7.50 88 GLY A C 1
ATOM 679 O O . GLY A 1 88 ? 33.520 3.545 11.031 1.00 9.80 88 GLY A O 1
ATOM 680 N N . THR A 1 89 ? 33.269 1.319 11.006 1.00 8.76 89 THR A N 1
ATOM 681 C CA . THR A 1 89 ? 33.168 1.250 9.560 1.00 8.42 89 THR A CA 1
ATOM 682 C C . THR A 1 89 ? 31.706 1.230 9.163 1.00 8.42 89 THR A C 1
ATOM 683 O O . THR A 1 89 ? 30.872 0.592 9.809 1.00 10.92 89 THR A O 1
ATOM 687 N N . ALA A 1 90 ? 31.373 1.925 8.078 1.00 8.96 90 ALA A N 1
ATOM 688 C CA . ALA A 1 90 ? 29.988 1.909 7.589 1.00 9.37 90 ALA A CA 1
ATOM 689 C C . ALA A 1 90 ? 29.643 0.538 6.996 1.00 9.41 90 ALA A C 1
ATOM 690 O O . ALA A 1 90 ? 28.478 0.121 7.025 1.00 10.02 90 ALA A O 1
ATOM 692 N N . GLY A 1 91 ? 30.636 -0.137 6.425 1.00 10.33 91 GLY A N 1
ATOM 693 C CA . GLY A 1 91 ? 30.407 -1.462 5.856 1.00 10.93 91 GLY A CA 1
ATOM 694 C C . GLY A 1 91 ? 29.857 -1.455 4.439 1.00 10.71 91 GLY A C 1
ATOM 695 O O . GLY A 1 91 ? 29.399 -2.492 3.968 1.00 12.61 91 GLY A O 1
ATOM 696 N N . HIS A 1 92 ? 29.897 -0.319 3.744 1.00 9.94 92 HIS A N 1
ATOM 697 C CA . HIS A 1 92 ? 29.365 -0.234 2.391 1.00 9.79 92 HIS A CA 1
ATOM 698 C C . HIS A 1 92 ? 30.330 -0.818 1.376 1.00 10.46 92 HIS A C 1
ATOM 699 O O . HIS A 1 92 ? 31.544 -0.814 1.554 1.00 13.25 92 HIS A O 1
ATOM 706 N N . ALA A 1 93 ? 29.782 -1.324 0.288 1.00 10.61 93 ALA A N 1
ATOM 707 C CA . ALA A 1 93 ? 30.572 -1.739 -0.852 1.00 11.53 93 ALA A CA 1
ATOM 708 C C . ALA A 1 93 ? 31.262 -0.520 -1.483 1.00 11.76 93 ALA A C 1
ATOM 709 O O . ALA A 1 93 ? 30.704 0.573 -1.525 1.00 13.62 93 ALA A O 1
ATOM 711 N N . ALA A 1 94 ? 32.465 -0.725 -2.011 1.00 13.58 94 ALA A N 1
ATOM 712 C CA . ALA A 1 94 ? 33.222 0.353 -2.674 1.00 15.85 94 ALA A CA 1
ATOM 713 C C . ALA A 1 94 ? 32.670 0.740 -4.046 1.00 15.72 94 ALA A C 1
ATOM 714 O O . ALA A 1 94 ? 32.898 1.849 -4.537 1.00 17.70 94 ALA A O 1
ATOM 716 N N . ALA A 1 95 ? 31.960 -0.189 -4.664 1.00 14.51 95 ALA A N 1
ATOM 717 C CA . ALA A 1 95 ? 31.323 0.010 -5.958 1.00 15.27 95 ALA A CA 1
ATOM 718 C C . ALA A 1 95 ? 30.075 -0.858 -6.006 1.00 14.09 95 ALA A C 1
ATOM 719 O O . ALA A 1 95 ? 29.972 -1.748 -5.135 1.00 16.79 95 ALA A O 1
#

Foldseek 3Di:
DCALLQAAQQQPDPPGRQFADFQSSEAGNWTADPVGGTDDDRDPPVCDDAASNHAAQQCPDPVHRQFAPFQNSEAANWTADPVGGTDDDNNGDPD

Nearest PDB structures (foldseek):
  2qt4-assembly1_A  TM=1.008E+00  e=4.772E-22  Scytonema varium
  6cdx-assembly1_A  TM=9.211E-01  e=3.501E-01  Momordica cochinchinensis
  1ha9-assembly1_A  TM=9.082E-01  e=3.268E-01  Momordica cochinchinensis
  2c4b-assembly2_B  TM=9.567E-01  e=1.132E+00  Bacillus amyloliquefaciens
  2cti-assembly1_A  TM=8.419E-01  e=9.860E-01  Cucurbita maxima

InterPro domains:
  IPR049004 Scytovirin-like domain [PF20888] (1-95)

B-factor: mean 13.3, std 6.35, range [6.32, 46.47]

Secondary structure (DSSP, 8-state):
--STT----GGG-TTSTTB-SSGGGS-TT-EE-TTSBEES---SSSSPPSSTT----GGG-TTSTTB-SSGGGSSTT-EE-TTSBEES-------

GO terms:
  GO:0030247 polysaccharide binding (F, IDA)

Sequence (95 aa):
GSGPTYCWNEANNPGGPNRCCSSNNNKKQCCDGARTCCSSSGFCCQGTSRKKPDPGPKGPTYCWDEAKNPGGPNRCCSSNSKQCCDGARTCCSSSGFCCQGTAGHAAA

Organism: Scytonema varium (NCBI:txid423208)

Solvent-accessible surface area: 5356 Å² total; per-residue (Å²): 8,89,12,62,42,11,30,109,81,14,59,116,10,94,78,22,87,60,75,14,101,68,74,101,27,0,24,0,47,47,55,32,21,130,74,17,93,11,96,52,70,12,13,168,91,88,98,6,92,66,12,63,33,18,42,105,75,12,65,153,9,116,59,22,91,63,81,15,101,74,38,136,27,0,29,0,45,48,62,34,21,134,74,14,95,10,89,57,108,18,35,48,34,95,48